Protein AF-A0ABD1D0L0-F1 (afdb_monomer_lite)

Foldseek 3Di:
DDDDDPPPPPPPPPPPPPPPPDPVVVVVVCVLPDQFKWKAQVPPRDIDHSVCPPPDDDPVSVPDPIDIGGPPDDPVDWDKDWDWDCQPDPDGRDIHTDDIDTRDD

Organism: Culex pipiens pipiens (NCBI:txid38569)

Radius of gyration: 23.63 Å; chains: 1; bounding box: 36×85×36 Å

Secondary structure (DSSP, 8-state):
-----------------------HHHHTT-TT---SEEEE-TTT--EE-TTTTTS---GGGGSSPPEEEETT--TT--EEEEEEESS-SSSTTS-EEEEEEEEE-

Sequence (105 aa):
MANLNPLLLVTFLAVTATACTKSISSDLLDPCEFSALTVSVAPSSWVLSRQNCGQPIAVEMFESPPVVYFDYGSPEKLYTVVFVDLDGGPTEDKVFLHWIVANVA

Structure (mmCIF, N/CA/C/O backbone):
data_AF-A0ABD1D0L0-F1
#
_entry.id   AF-A0ABD1D0L0-F1
#
loop_
_atom_site.group_PDB
_atom_site.id
_atom_site.type_symbol
_atom_site.label_atom_id
_atom_site.label_alt_id
_atom_site.label_comp_id
_atom_site.label_asym_id
_atom_site.label_entity_id
_atom_site.label_seq_id
_atom_site.pdbx_PDB_ins_code
_atom_site.Cartn_x
_atom_site.Cartn_y
_atom_site.Cartn_z
_atom_site.occupancy
_atom_site.B_iso_or_equiv
_atom_site.auth_seq_id
_atom_site.auth_comp_id
_atom_site.auth_asym_id
_atom_site.auth_atom_id
_atom_site.pdbx_PDB_model_num
ATOM 1 N N . MET A 1 1 ? -21.149 -71.185 21.176 1.00 45.00 1 MET A N 1
ATOM 2 C CA . MET A 1 1 ? -20.782 -70.030 22.020 1.00 45.00 1 MET A CA 1
ATOM 3 C C . MET A 1 1 ? -19.531 -69.412 21.426 1.00 45.00 1 MET A C 1
ATOM 5 O O . MET A 1 1 ? -18.454 -69.955 21.612 1.00 45.00 1 MET A O 1
ATOM 9 N N . ALA A 1 2 ? -19.690 -68.363 20.622 1.00 39.31 2 ALA A N 1
ATOM 10 C CA . ALA A 1 2 ? -18.584 -67.609 20.047 1.00 39.31 2 ALA A CA 1
ATOM 11 C C . ALA A 1 2 ? -18.946 -66.124 20.139 1.00 39.31 2 ALA A C 1
ATOM 13 O O . ALA A 1 2 ? -20.008 -65.708 19.679 1.00 39.31 2 ALA A O 1
ATOM 14 N N . ASN A 1 3 ? -18.083 -65.390 20.835 1.00 44.75 3 ASN A N 1
ATOM 15 C CA . ASN A 1 3 ? -18.181 -63.972 21.148 1.00 44.75 3 ASN A CA 1
ATOM 16 C C . ASN A 1 3 ? -18.150 -63.120 19.873 1.00 44.75 3 ASN A C 1
ATOM 18 O O . ASN A 1 3 ? -17.188 -63.213 19.111 1.00 44.75 3 ASN A O 1
ATOM 22 N N . LEU A 1 4 ? -19.134 -62.234 19.689 1.00 42.97 4 LEU A N 1
ATOM 23 C CA . LEU A 1 4 ? -18.962 -61.056 18.839 1.00 42.97 4 LEU A CA 1
ATOM 24 C C . LEU A 1 4 ? -18.586 -59.858 19.715 1.00 42.97 4 LEU A C 1
ATOM 26 O O . LEU A 1 4 ? -19.375 -59.359 20.512 1.00 42.97 4 LEU A O 1
ATOM 30 N N . ASN A 1 5 ? -17.334 -59.451 19.548 1.00 49.38 5 ASN A N 1
ATOM 31 C CA . ASN A 1 5 ? -16.713 -58.241 20.063 1.00 49.38 5 ASN A CA 1
ATOM 32 C C . ASN A 1 5 ? -17.363 -57.010 19.389 1.00 49.38 5 ASN A C 1
ATOM 34 O O . ASN A 1 5 ? -17.465 -57.012 18.157 1.00 49.38 5 ASN A O 1
ATOM 38 N N . PRO A 1 6 ? -17.814 -55.972 20.119 1.00 46.69 6 PRO A N 1
ATOM 39 C CA . PRO A 1 6 ? -18.376 -54.786 19.491 1.00 46.69 6 PRO A CA 1
ATOM 40 C C . PRO A 1 6 ? -17.226 -53.984 18.883 1.00 46.69 6 PRO A C 1
ATOM 42 O O . PRO A 1 6 ? -16.392 -53.414 19.585 1.00 46.69 6 PRO A O 1
ATOM 45 N N . LEU A 1 7 ? -17.160 -53.979 17.554 1.00 43.97 7 LEU A N 1
ATOM 46 C CA . LEU A 1 7 ? -16.239 -53.141 16.804 1.00 43.97 7 LEU A CA 1
ATOM 47 C C . LEU A 1 7 ? -16.608 -51.676 17.088 1.00 43.97 7 LEU A C 1
ATOM 49 O O . LEU A 1 7 ? -17.608 -51.159 16.591 1.00 43.97 7 LEU A O 1
ATOM 53 N N . LEU A 1 8 ? -15.821 -51.044 17.955 1.00 48.41 8 LEU A N 1
ATOM 54 C CA . LEU A 1 8 ? -15.898 -49.635 18.307 1.00 48.41 8 LEU A CA 1
ATOM 55 C C . LEU A 1 8 ? -15.596 -48.814 17.045 1.00 48.41 8 LEU A C 1
ATOM 57 O O . LEU A 1 8 ? -14.439 -48.618 16.674 1.00 48.41 8 LEU A O 1
ATOM 61 N N . LEU A 1 9 ? -16.643 -48.385 16.343 1.00 45.56 9 LEU A N 1
ATOM 62 C CA . LEU A 1 9 ? -16.525 -47.524 15.175 1.00 45.56 9 LEU A CA 1
ATOM 63 C C . LEU A 1 9 ? -16.193 -46.106 15.660 1.00 45.56 9 LEU A C 1
ATOM 65 O O . LEU A 1 9 ? -17.078 -45.301 15.936 1.00 45.56 9 LEU A O 1
ATOM 69 N N . VAL A 1 10 ? -14.902 -45.814 15.816 1.00 51.12 10 VAL A N 1
ATOM 70 C CA . VAL A 1 10 ? -14.417 -44.454 16.068 1.00 51.12 10 VAL A CA 1
ATOM 71 C C . VAL A 1 10 ? -14.554 -43.676 14.763 1.00 51.12 10 VAL A C 1
ATOM 73 O O . VAL A 1 10 ? -13.678 -43.703 13.900 1.00 51.12 10 VAL A O 1
ATOM 76 N N . THR A 1 11 ? -15.690 -43.008 14.586 1.00 51.62 11 THR A N 1
ATOM 77 C CA . THR A 1 11 ? -15.863 -42.007 13.536 1.00 51.62 11 THR A CA 1
ATOM 78 C C . THR A 1 11 ? -14.967 -40.819 13.862 1.00 51.62 11 THR A C 1
ATOM 80 O O . THR A 1 11 ? -15.316 -39.976 14.688 1.00 51.62 11 THR A O 1
ATOM 83 N N . PHE A 1 12 ? -13.802 -40.747 13.221 1.00 47.09 12 PHE A N 1
ATOM 84 C CA . PHE A 1 12 ? -13.054 -39.501 13.119 1.00 47.09 12 PHE A CA 1
ATOM 85 C C . PHE A 1 12 ? -13.918 -38.515 12.325 1.00 47.09 12 PHE A C 1
ATOM 87 O O . PHE A 1 12 ? -13.982 -38.586 11.099 1.00 47.09 12 PHE A O 1
ATOM 94 N N . LEU A 1 13 ? -14.611 -37.605 13.020 1.00 45.91 13 LEU A N 1
ATOM 95 C CA . LEU A 1 13 ? -15.083 -36.377 12.391 1.00 45.91 13 LEU A CA 1
ATOM 96 C C . LEU A 1 13 ? -13.830 -35.628 11.933 1.00 45.91 13 LEU A C 1
ATOM 98 O O . LEU A 1 13 ? -13.135 -35.005 12.735 1.00 45.91 13 LEU A O 1
ATOM 102 N N . ALA A 1 14 ? -13.521 -35.722 10.642 1.00 49.97 14 ALA A N 1
ATOM 103 C CA . ALA A 1 14 ? -12.599 -34.805 10.005 1.00 49.97 14 ALA A CA 1
ATOM 104 C C . ALA A 1 14 ? -13.245 -33.419 10.081 1.00 49.97 14 ALA A C 1
ATOM 106 O O . ALA A 1 14 ? -14.125 -33.084 9.290 1.00 49.97 14 ALA A O 1
ATOM 107 N N . VAL A 1 15 ? -12.851 -32.634 11.083 1.00 51.72 15 VAL A N 1
ATOM 108 C CA . VAL A 1 15 ? -13.094 -31.195 11.101 1.00 51.72 15 VAL A CA 1
ATOM 109 C C . VAL A 1 15 ? -12.334 -30.658 9.898 1.00 51.72 15 VAL A C 1
ATOM 111 O O . VAL A 1 15 ? -11.124 -30.445 9.955 1.00 51.72 15 VAL A O 1
ATOM 114 N N . THR A 1 16 ? -13.023 -30.514 8.769 1.00 55.62 16 THR A N 1
ATOM 115 C CA . THR A 1 16 ? -12.510 -29.755 7.638 1.00 55.62 16 THR A CA 1
ATOM 116 C C . THR A 1 16 ? -12.437 -28.320 8.124 1.00 55.62 16 THR A C 1
ATOM 118 O O . THR A 1 16 ? -13.428 -27.592 8.076 1.00 55.62 16 THR A O 1
ATOM 121 N N . ALA A 1 17 ? -11.289 -27.940 8.685 1.00 53.88 17 ALA A N 1
ATOM 122 C CA . ALA A 1 17 ? -10.952 -26.550 8.898 1.00 53.88 17 ALA A CA 1
ATOM 123 C C . ALA A 1 17 ? -11.120 -25.883 7.536 1.00 53.88 17 ALA A C 1
ATOM 125 O O . ALA A 1 17 ? -10.343 -26.125 6.612 1.00 53.88 17 ALA A O 1
ATOM 126 N N . THR A 1 18 ? -12.206 -25.133 7.376 1.00 56.12 18 THR A N 1
ATOM 127 C CA . THR A 1 18 ? -12.420 -24.279 6.222 1.00 56.12 18 THR A CA 1
ATOM 128 C C . THR A 1 18 ? -11.309 -23.246 6.275 1.00 56.12 18 THR A C 1
ATOM 130 O O . THR A 1 18 ? -11.407 -22.247 6.984 1.00 56.12 18 THR A O 1
ATOM 133 N N . ALA A 1 19 ? -10.196 -23.538 5.608 1.00 57.97 19 ALA A N 1
ATOM 134 C CA . ALA A 1 19 ? -9.154 -22.566 5.378 1.00 57.97 19 ALA A CA 1
ATOM 135 C C . ALA A 1 19 ? -9.785 -21.480 4.506 1.00 57.97 19 ALA A C 1
ATOM 137 O O . ALA A 1 19 ? -10.014 -21.677 3.314 1.00 57.97 19 ALA A O 1
ATOM 138 N N . CYS A 1 20 ? -10.127 -20.344 5.111 1.00 56.50 20 CYS A N 1
ATOM 139 C CA . CYS A 1 20 ? -10.516 -19.145 4.384 1.00 56.50 20 CYS A CA 1
ATOM 140 C C . CYS A 1 20 ? -9.264 -18.545 3.733 1.00 56.50 20 CYS A C 1
ATOM 142 O O . CYS A 1 20 ? -8.802 -17.475 4.113 1.00 56.50 20 CYS A O 1
ATOM 144 N N . THR A 1 21 ? -8.667 -19.249 2.775 1.00 52.97 21 THR A N 1
ATOM 145 C CA . THR A 1 21 ? -7.632 -18.683 1.914 1.00 52.97 21 THR A CA 1
ATOM 146 C C . THR A 1 21 ? -8.335 -17.918 0.810 1.00 52.97 21 THR A C 1
ATOM 148 O O . THR A 1 21 ? -8.680 -18.482 -0.228 1.00 52.97 21 THR A O 1
ATOM 151 N N . LYS A 1 22 ? -8.591 -16.627 1.041 1.00 55.81 22 LYS A N 1
ATOM 152 C CA . LYS A 1 22 ? -8.879 -15.719 -0.068 1.00 55.81 22 LYS A CA 1
ATOM 153 C C . LYS A 1 22 ? -7.619 -15.663 -0.933 1.00 55.81 22 LYS A C 1
ATOM 155 O O . LYS A 1 22 ? -6.534 -15.391 -0.423 1.00 55.81 22 LYS A O 1
ATOM 160 N N . SER A 1 23 ? -7.747 -15.994 -2.215 1.00 56.78 23 SER A N 1
ATOM 161 C CA . SER A 1 23 ? -6.621 -15.916 -3.139 1.00 56.78 23 SER A CA 1
ATOM 162 C C . SER A 1 23 ? -6.288 -14.449 -3.382 1.00 56.78 23 SER A C 1
ATOM 164 O O . SER A 1 23 ? -7.043 -13.738 -4.036 1.00 56.78 23 SER A O 1
ATOM 166 N N . ILE A 1 24 ? -5.143 -13.993 -2.877 1.00 56.97 24 ILE A N 1
ATOM 167 C CA . ILE A 1 24 ? -4.617 -12.653 -3.183 1.00 56.97 24 ILE A CA 1
ATOM 168 C C . ILE A 1 24 ? -4.426 -12.506 -4.703 1.00 56.97 24 ILE A C 1
ATOM 170 O O . ILE A 1 24 ? -4.649 -11.437 -5.255 1.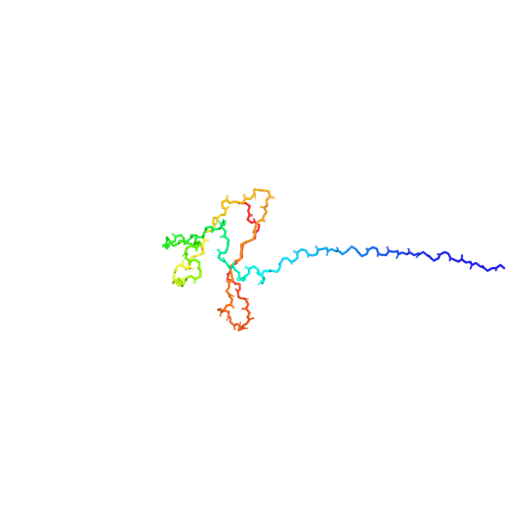00 56.97 24 ILE A O 1
ATOM 174 N N . SER A 1 25 ? -4.128 -13.607 -5.403 1.00 57.59 25 SER A N 1
ATOM 175 C CA . SER A 1 25 ? -3.949 -13.616 -6.856 1.00 57.59 25 SER A CA 1
ATOM 176 C C . SER A 1 25 ? -5.200 -13.214 -7.640 1.00 57.59 25 SER A C 1
ATOM 178 O O . SER A 1 25 ? -5.041 -12.696 -8.738 1.00 57.59 25 SER A O 1
ATOM 180 N N . SER A 1 26 ? -6.417 -13.445 -7.127 1.00 56.62 26 SER A N 1
ATOM 181 C CA . SER A 1 26 ? -7.640 -12.990 -7.808 1.00 56.62 26 SER A CA 1
ATOM 182 C C . SER A 1 26 ? -7.954 -11.520 -7.535 1.00 56.62 26 SER A C 1
ATOM 184 O O . SER A 1 26 ? -8.517 -10.861 -8.399 1.00 56.62 26 SER A O 1
ATOM 186 N N . ASP A 1 27 ? -7.577 -11.004 -6.361 1.00 55.75 27 ASP A N 1
ATOM 187 C CA . ASP A 1 27 ? -7.757 -9.588 -6.006 1.00 55.75 27 ASP A CA 1
ATOM 188 C C . ASP A 1 27 ? -6.742 -8.680 -6.731 1.00 55.75 27 ASP A C 1
ATOM 190 O O . ASP A 1 27 ? -7.012 -7.507 -6.961 1.00 55.75 27 ASP A O 1
ATOM 194 N N . LEU A 1 28 ? -5.594 -9.228 -7.148 1.00 61.34 28 LEU A N 1
ATOM 195 C CA . LEU A 1 28 ? -4.600 -8.530 -7.975 1.00 61.34 28 LEU A CA 1
ATOM 196 C C . LEU A 1 28 ? -5.058 -8.282 -9.426 1.00 61.34 28 LEU A C 1
ATOM 198 O O . LEU A 1 28 ? -4.370 -7.574 -10.155 1.00 61.34 28 LEU A O 1
ATOM 202 N N . LEU A 1 29 ? -6.190 -8.855 -9.860 1.00 58.38 29 LEU A N 1
ATOM 203 C CA . LEU A 1 29 ? -6.695 -8.715 -11.234 1.00 58.38 29 LEU A CA 1
ATOM 204 C C . LEU A 1 29 ? -7.434 -7.391 -11.482 1.00 58.38 29 LEU A C 1
ATOM 206 O O . LEU A 1 29 ? -7.558 -6.991 -12.637 1.00 58.38 29 LEU A O 1
ATOM 210 N N . ASP A 1 30 ? -7.883 -6.704 -10.427 1.00 68.75 30 ASP A N 1
ATOM 211 C CA . ASP A 1 30 ? -8.429 -5.344 -10.514 1.00 68.75 30 ASP A CA 1
ATOM 212 C C . ASP A 1 30 ? -7.953 -4.486 -9.323 1.00 68.75 30 ASP A C 1
ATOM 214 O O . ASP A 1 30 ? -8.690 -4.248 -8.359 1.00 68.75 30 ASP A O 1
ATOM 218 N N . PRO A 1 31 ? -6.688 -4.026 -9.350 1.00 66.00 31 PRO A N 1
ATOM 219 C CA . PRO A 1 31 ? -6.085 -3.295 -8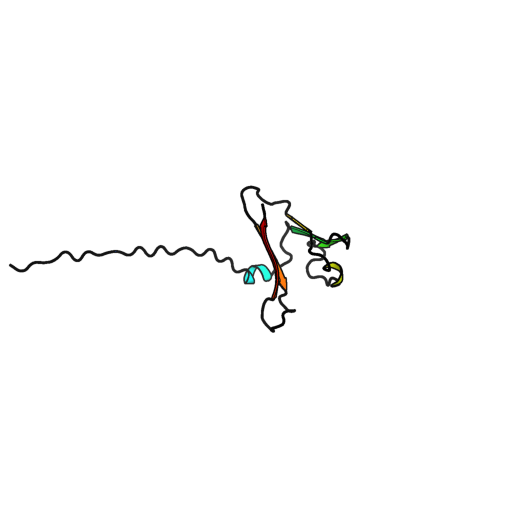.237 1.00 66.00 31 PRO A CA 1
ATOM 220 C C . PRO A 1 31 ? -6.730 -1.920 -7.991 1.00 66.00 31 PRO A C 1
ATOM 222 O O . PRO A 1 31 ? -6.485 -1.306 -6.951 1.00 66.00 31 PRO A O 1
ATOM 225 N N . CYS A 1 32 ? -7.551 -1.424 -8.924 1.00 72.75 32 CYS A N 1
ATOM 226 C CA . CYS A 1 32 ? -8.095 -0.069 -8.902 1.00 72.75 32 CYS A CA 1
ATOM 227 C C . CYS A 1 32 ? -9.567 0.004 -8.471 1.00 72.75 32 CYS A C 1
ATOM 229 O O . CYS A 1 32 ? -10.071 1.102 -8.212 1.00 72.75 32 CYS A O 1
ATOM 231 N N . GLU A 1 33 ? -10.260 -1.128 -8.318 1.00 69.19 33 GLU A N 1
ATOM 232 C CA . GLU A 1 33 ? -11.638 -1.141 -7.813 1.00 69.19 33 GLU A CA 1
ATOM 233 C C . GLU A 1 33 ? -11.760 -0.799 -6.314 1.00 69.19 33 GLU A C 1
ATOM 235 O O . GLU A 1 33 ? -12.855 -0.505 -5.820 1.00 69.19 33 GLU A O 1
ATOM 240 N N . PHE A 1 34 ? -10.655 -0.717 -5.570 1.00 62.34 34 PHE A N 1
ATOM 241 C CA . PHE A 1 34 ? -10.689 -0.452 -4.132 1.00 62.34 34 PHE A CA 1
ATOM 242 C C . PHE A 1 34 ? -11.017 1.025 -3.807 1.00 62.34 34 PHE A C 1
ATOM 244 O O . PHE A 1 34 ? -10.285 1.941 -4.170 1.00 62.34 34 PHE A O 1
ATOM 251 N N . SER A 1 35 ? -12.144 1.291 -3.130 1.00 57.47 35 SER A N 1
ATOM 252 C CA . SER A 1 35 ? -12.613 2.653 -2.776 1.00 57.47 35 SER A CA 1
ATOM 253 C C . SER A 1 35 ? -12.078 3.211 -1.456 1.00 57.47 35 SER A C 1
ATOM 255 O O . SER A 1 35 ? -12.351 4.368 -1.156 1.00 57.47 35 SER A O 1
ATOM 257 N N . ALA A 1 36 ? -11.412 2.405 -0.627 1.00 56.12 36 ALA A N 1
ATOM 258 C CA . ALA A 1 36 ? -11.297 2.710 0.804 1.00 56.12 36 ALA A CA 1
ATOM 259 C C . ALA A 1 36 ? -9.878 3.018 1.311 1.00 56.12 36 ALA A C 1
ATOM 261 O O . ALA A 1 36 ? -9.741 3.355 2.483 1.00 56.12 36 ALA A O 1
ATOM 262 N N . LEU A 1 37 ? -8.842 2.920 0.471 1.00 65.25 37 LEU A N 1
ATOM 263 C CA . LEU A 1 37 ? -7.454 3.186 0.867 1.00 65.25 37 LEU A CA 1
ATOM 264 C C . LEU A 1 37 ? -6.947 4.461 0.198 1.00 65.25 37 LEU A C 1
ATOM 266 O O . LEU A 1 37 ? -6.875 4.531 -1.027 1.00 65.25 37 LEU A O 1
ATOM 270 N N . THR A 1 38 ? -6.556 5.438 1.010 1.00 71.06 38 THR A N 1
ATOM 271 C CA . THR A 1 38 ? -5.777 6.593 0.559 1.00 71.06 38 THR A CA 1
ATOM 272 C C . THR A 1 38 ? -4.334 6.361 0.978 1.00 71.06 38 THR A C 1
ATOM 274 O O . THR A 1 38 ? -4.053 6.173 2.158 1.00 71.06 38 THR A O 1
ATOM 277 N N . VAL A 1 39 ? -3.401 6.372 0.031 1.00 72.62 39 VAL A N 1
ATOM 278 C CA . VAL A 1 39 ? -1.967 6.221 0.318 1.00 72.62 39 VAL A CA 1
ATOM 279 C C . VAL A 1 39 ? -1.297 7.559 0.053 1.00 72.62 39 VAL A C 1
ATOM 281 O O . VAL A 1 39 ? -1.411 8.079 -1.049 1.00 72.62 39 VAL A O 1
ATOM 284 N N . SER A 1 40 ? -0.619 8.123 1.047 1.00 73.75 40 SER A N 1
ATOM 285 C CA . SER A 1 40 ? 0.082 9.405 0.964 1.00 73.75 40 SER A CA 1
ATOM 286 C C . SER A 1 40 ? 1.544 9.210 1.318 1.00 73.75 40 SER A C 1
ATOM 288 O O . SER A 1 40 ? 1.847 8.678 2.381 1.00 73.75 40 SER A O 1
ATOM 290 N N . VAL A 1 41 ? 2.469 9.696 0.497 1.00 66.62 41 VAL A N 1
ATOM 291 C CA . VAL A 1 41 ? 3.896 9.648 0.840 1.00 66.62 41 VAL A CA 1
ATOM 292 C C . VAL A 1 41 ? 4.327 11.014 1.377 1.00 66.62 41 VAL A C 1
ATOM 294 O O . VAL A 1 41 ? 4.269 12.026 0.681 1.00 66.62 41 VAL A O 1
ATOM 297 N N . ALA A 1 42 ? 4.704 11.053 2.659 1.00 56.81 42 ALA A N 1
ATOM 298 C CA . ALA A 1 42 ? 4.876 12.288 3.430 1.00 56.81 42 ALA A CA 1
ATOM 299 C C . ALA A 1 42 ? 5.854 13.335 2.838 1.00 56.81 42 ALA A C 1
ATOM 301 O O . ALA A 1 42 ? 5.570 14.521 2.998 1.00 56.81 42 ALA A O 1
ATOM 302 N N . PRO A 1 43 ? 6.957 12.986 2.142 1.00 60.62 43 PRO A N 1
ATOM 303 C CA . PRO A 1 43 ? 7.803 14.008 1.521 1.00 60.62 43 PRO A CA 1
ATOM 304 C C . PRO A 1 43 ? 7.325 14.492 0.140 1.00 60.62 43 PRO A C 1
ATOM 306 O O . PRO A 1 43 ? 7.684 15.598 -0.256 1.00 60.62 43 PRO A O 1
ATOM 309 N N . SER A 1 44 ? 6.524 13.720 -0.604 1.00 63.56 44 SER A N 1
ATOM 310 C CA . SER A 1 44 ? 6.247 14.010 -2.022 1.00 63.56 44 SER A CA 1
ATOM 311 C C . SER A 1 44 ? 4.907 14.691 -2.302 1.00 63.56 44 SER A C 1
ATOM 313 O O . SER A 1 44 ? 4.669 15.127 -3.427 1.00 63.56 44 SER A O 1
ATOM 315 N N . SER A 1 45 ? 4.017 14.790 -1.305 1.00 71.75 45 SER A N 1
ATOM 316 C CA . SER A 1 45 ? 2.618 15.233 -1.484 1.00 71.75 45 SER A CA 1
ATOM 317 C C . SER A 1 45 ? 1.831 14.419 -2.526 1.00 71.75 45 SER A C 1
ATOM 319 O O . SER A 1 45 ? 0.739 14.819 -2.933 1.00 71.75 45 SER A O 1
ATOM 321 N N . TRP A 1 46 ? 2.372 13.281 -2.970 1.00 81.06 46 TRP A N 1
ATOM 322 C CA . TRP A 1 46 ? 1.707 12.387 -3.901 1.00 81.06 46 TRP A CA 1
ATOM 323 C C . TRP A 1 46 ? 0.709 11.502 -3.152 1.00 81.06 46 TRP A C 1
ATOM 325 O O . TRP A 1 46 ? 0.999 10.995 -2.064 1.00 81.06 46 TRP A O 1
ATOM 335 N N . VAL A 1 47 ? -0.467 11.319 -3.756 1.00 80.75 47 VAL A N 1
ATOM 336 C CA . VAL A 1 47 ? -1.577 10.551 -3.188 1.00 80.75 47 VAL A CA 1
ATOM 337 C C . VAL A 1 47 ? -2.072 9.527 -4.205 1.00 80.75 47 VAL A C 1
ATOM 339 O O . VAL A 1 47 ? -2.441 9.902 -5.320 1.00 80.75 47 VAL A O 1
ATOM 342 N N . LEU A 1 48 ? -2.132 8.250 -3.819 1.00 80.31 48 LEU A N 1
ATOM 343 C CA . LEU A 1 48 ? -2.802 7.209 -4.601 1.00 80.31 48 LEU A CA 1
ATOM 344 C C . LEU A 1 48 ? -4.318 7.379 -4.493 1.00 80.31 48 LEU A C 1
ATOM 346 O O . LEU A 1 48 ? -4.869 7.472 -3.397 1.00 80.31 48 LEU A O 1
ATOM 350 N N . SER A 1 49 ? -4.996 7.366 -5.634 1.00 76.00 49 SER A N 1
ATOM 351 C CA . SER A 1 49 ? -6.449 7.426 -5.746 1.00 76.00 49 SER A CA 1
ATOM 352 C C . SER A 1 49 ? -6.924 6.575 -6.923 1.00 76.00 49 SER A C 1
ATOM 354 O O . SER A 1 49 ? -6.144 6.185 -7.791 1.00 76.00 49 SER A O 1
ATOM 356 N N . ARG A 1 50 ? -8.237 6.365 -7.038 1.00 75.69 50 ARG A N 1
ATOM 357 C CA . ARG A 1 50 ? -8.822 5.731 -8.233 1.00 75.69 50 ARG A CA 1
ATOM 358 C C . ARG A 1 50 ? -8.472 6.443 -9.544 1.00 75.69 50 ARG A C 1
ATOM 360 O O . ARG A 1 50 ? -8.456 5.807 -10.586 1.00 75.69 50 ARG A O 1
ATOM 367 N N . GLN A 1 51 ? -8.212 7.750 -9.505 1.00 78.62 51 GLN A N 1
ATOM 368 C CA . GLN A 1 51 ? -7.969 8.556 -10.706 1.00 78.62 51 GLN A CA 1
ATOM 369 C C . GLN A 1 51 ? -6.565 8.352 -11.289 1.00 78.62 51 GLN A C 1
ATOM 371 O O . GLN A 1 51 ? -6.370 8.582 -12.478 1.00 78.62 51 GLN A O 1
ATOM 376 N N . ASN A 1 52 ? -5.593 7.943 -10.468 1.00 81.56 52 ASN A N 1
ATOM 377 C CA . ASN A 1 52 ? -4.203 7.737 -10.885 1.00 81.56 52 ASN A CA 1
ATOM 378 C C . ASN A 1 52 ? -3.706 6.301 -10.662 1.00 81.56 52 ASN A C 1
ATOM 380 O O . ASN A 1 52 ? -2.536 6.013 -10.905 1.00 81.56 52 ASN A O 1
ATOM 384 N N . CYS A 1 53 ? -4.583 5.395 -10.232 1.00 82.62 53 CYS A N 1
ATOM 385 C CA . CYS A 1 53 ? -4.262 3.983 -10.119 1.00 82.62 53 CYS A CA 1
ATOM 386 C C . CYS A 1 53 ? -3.835 3.408 -11.482 1.00 82.62 53 CYS A C 1
ATOM 388 O O . CYS A 1 53 ? -4.433 3.709 -12.517 1.00 82.62 53 CYS A O 1
ATOM 390 N N . GLY A 1 54 ? -2.753 2.627 -11.482 1.00 81.25 54 GLY A N 1
ATOM 391 C CA . GLY A 1 54 ? -2.138 2.073 -12.692 1.00 81.25 54 GLY A CA 1
ATOM 392 C C . GLY A 1 54 ? -1.345 3.077 -13.538 1.00 81.25 54 GLY A C 1
ATOM 393 O O . GLY A 1 54 ? -0.779 2.686 -14.555 1.00 81.25 54 GLY A O 1
ATOM 394 N N . GLN A 1 55 ? -1.283 4.358 -13.153 1.00 85.50 55 GLN A N 1
ATOM 395 C CA . GLN A 1 55 ? -0.412 5.319 -13.828 1.00 85.50 55 GLN A CA 1
ATOM 396 C C . GLN A 1 55 ? 1.036 5.177 -13.340 1.00 85.50 55 GLN A C 1
ATOM 398 O O . GLN A 1 55 ? 1.254 4.937 -12.149 1.00 85.50 55 GLN A O 1
ATOM 403 N N . PRO A 1 56 ? 2.033 5.372 -14.223 1.00 86.25 56 PRO A N 1
ATOM 404 C CA . PRO A 1 56 ? 3.431 5.399 -13.820 1.00 86.25 56 PRO A CA 1
ATOM 405 C C . PRO A 1 56 ? 3.694 6.482 -12.770 1.00 86.25 56 PRO A C 1
ATOM 407 O O . PRO A 1 56 ? 3.241 7.621 -12.902 1.00 86.25 56 PRO A O 1
ATOM 410 N N . ILE A 1 57 ? 4.466 6.128 -11.746 1.00 85.25 57 ILE A N 1
ATOM 411 C CA . ILE A 1 57 ? 4.904 7.027 -10.678 1.00 85.25 57 ILE A CA 1
ATOM 412 C C . ILE A 1 57 ? 6.424 6.956 -10.601 1.00 85.25 57 ILE A C 1
ATOM 414 O O . ILE A 1 57 ? 7.016 5.892 -10.773 1.00 85.25 57 ILE A O 1
ATOM 418 N N . ALA A 1 58 ? 7.051 8.104 -10.366 1.00 85.50 58 ALA A N 1
ATOM 419 C CA . ALA A 1 58 ? 8.495 8.192 -10.226 1.00 85.50 58 ALA A CA 1
ATOM 420 C C . ALA A 1 58 ? 8.947 7.473 -8.939 1.00 85.50 58 ALA A C 1
ATOM 422 O O . ALA A 1 58 ? 8.306 7.610 -7.895 1.00 85.50 58 ALA A O 1
ATOM 423 N N . VAL A 1 59 ? 10.031 6.697 -9.009 1.00 84.12 59 VAL A N 1
ATOM 424 C CA . VAL A 1 59 ? 10.495 5.842 -7.898 1.00 84.12 59 VAL A CA 1
ATOM 425 C C . VAL A 1 59 ? 10.849 6.672 -6.662 1.00 84.12 59 VAL A C 1
ATOM 427 O O . VAL A 1 59 ? 10.629 6.237 -5.533 1.00 84.12 59 VAL A O 1
ATOM 430 N N . GLU A 1 60 ? 11.309 7.904 -6.871 1.00 85.62 60 GLU A N 1
ATOM 431 C CA . GLU A 1 60 ? 11.679 8.862 -5.828 1.00 85.62 60 GLU A CA 1
ATOM 432 C C . GLU A 1 60 ? 10.491 9.191 -4.906 1.00 85.62 60 GLU A C 1
ATOM 434 O O . GLU A 1 60 ? 10.662 9.531 -3.736 1.00 85.62 60 GLU A O 1
ATOM 439 N N . MET A 1 61 ? 9.258 9.023 -5.402 1.00 82.69 61 MET A N 1
ATOM 440 C CA . MET A 1 61 ? 8.043 9.221 -4.614 1.00 82.69 61 MET A CA 1
ATOM 441 C C . MET A 1 61 ? 7.906 8.215 -3.472 1.00 82.69 61 MET A C 1
ATOM 443 O O . MET A 1 61 ? 7.118 8.480 -2.573 1.00 82.69 61 MET A O 1
ATOM 447 N N . PHE A 1 62 ? 8.646 7.101 -3.494 1.00 82.38 62 PHE A N 1
ATOM 448 C CA . PHE A 1 62 ? 8.614 6.029 -2.494 1.00 82.38 62 PHE A CA 1
ATOM 449 C C . PHE A 1 62 ? 9.952 5.852 -1.752 1.00 82.38 62 PHE A C 1
ATOM 451 O O . PHE A 1 62 ? 10.175 4.816 -1.128 1.00 82.38 62 PHE A O 1
ATOM 458 N N . GLU A 1 63 ? 10.834 6.862 -1.750 1.00 83.69 63 GLU A N 1
ATOM 459 C CA . GLU A 1 63 ? 12.070 6.851 -0.936 1.00 83.69 63 GLU A CA 1
ATOM 460 C C . GLU A 1 63 ? 11.799 6.696 0.568 1.00 83.69 63 GLU A C 1
ATOM 462 O O . GLU A 1 63 ? 12.648 6.230 1.327 1.00 83.69 63 GLU A O 1
ATOM 467 N N . SER A 1 64 ? 10.607 7.092 1.010 1.00 81.88 64 SER A N 1
ATOM 468 C CA . SER A 1 64 ? 10.102 6.862 2.359 1.00 81.88 64 SER A CA 1
ATOM 469 C C . SER A 1 64 ? 8.849 5.989 2.305 1.00 81.88 64 SER A C 1
ATOM 471 O O . SER A 1 64 ? 8.051 6.142 1.375 1.00 81.88 64 SER A O 1
ATOM 473 N N . PRO A 1 65 ? 8.621 5.122 3.311 1.00 81.00 65 PRO A N 1
ATOM 474 C CA . PRO A 1 65 ? 7.385 4.360 3.398 1.00 81.00 65 PRO A CA 1
ATOM 475 C C . PRO A 1 65 ? 6.156 5.282 3.348 1.00 81.00 65 PRO A C 1
ATOM 477 O O . PRO A 1 65 ? 6.148 6.326 4.014 1.00 81.00 65 PRO A O 1
ATOM 480 N N . PRO A 1 66 ? 5.113 4.922 2.584 1.00 85.44 66 PRO A N 1
ATOM 481 C CA . PRO A 1 66 ? 3.881 5.688 2.563 1.00 85.44 66 PRO A CA 1
ATOM 482 C C . PRO A 1 66 ? 3.152 5.633 3.910 1.00 85.44 66 PRO A C 1
ATOM 484 O O . PRO A 1 66 ? 3.216 4.653 4.652 1.00 85.44 66 PRO A O 1
ATOM 487 N N . VAL A 1 67 ? 2.354 6.663 4.169 1.00 85.50 67 VAL A N 1
ATOM 488 C CA . VAL A 1 67 ? 1.271 6.648 5.149 1.00 85.50 67 VAL A CA 1
ATOM 489 C C . VAL A 1 67 ? 0.014 6.130 4.459 1.00 85.50 67 VAL A C 1
ATOM 491 O O . VAL A 1 67 ? -0.378 6.628 3.405 1.00 85.50 67 VAL A O 1
ATOM 494 N N . VAL A 1 68 ? -0.629 5.130 5.053 1.00 83.56 68 VAL A N 1
ATOM 495 C CA . VAL A 1 68 ? -1.867 4.541 4.535 1.00 83.56 68 VAL A CA 1
ATOM 496 C C . VAL A 1 68 ? -3.022 4.948 5.443 1.00 83.56 68 VAL A C 1
ATOM 498 O O . VAL A 1 68 ? -3.001 4.668 6.639 1.00 83.56 68 VAL A O 1
ATOM 501 N N . TYR A 1 69 ? -4.028 5.594 4.866 1.00 80.38 69 TYR A N 1
ATOM 502 C CA . TYR A 1 69 ? -5.290 5.935 5.509 1.00 80.38 69 TYR A CA 1
ATOM 503 C C . TYR A 1 69 ? -6.375 4.971 5.040 1.00 80.38 69 TYR A C 1
ATOM 505 O O . TYR A 1 69 ? -6.510 4.695 3.844 1.00 80.38 69 TYR A O 1
ATOM 513 N N . PHE A 1 70 ? -7.152 4.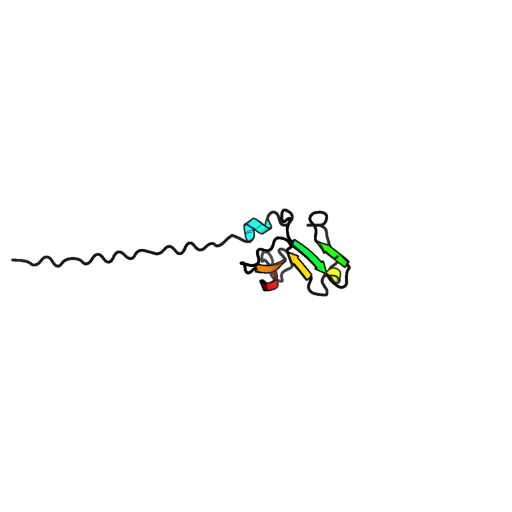467 5.992 1.00 78.19 70 PHE A N 1
ATOM 514 C CA . PHE A 1 70 ? -8.231 3.521 5.744 1.00 78.19 70 PHE A CA 1
ATOM 515 C C . PHE A 1 70 ? -9.501 3.977 6.467 1.00 78.19 70 PHE A C 1
ATOM 517 O O . PHE A 1 70 ? -9.815 3.518 7.563 1.00 78.19 70 PHE A O 1
ATOM 524 N N . ASP A 1 71 ? -10.224 4.911 5.848 1.00 75.38 71 ASP A N 1
ATOM 525 C CA . ASP A 1 71 ? -11.312 5.663 6.499 1.00 75.38 71 ASP A CA 1
ATOM 526 C C . ASP A 1 71 ? -12.517 4.795 6.892 1.00 75.38 71 ASP A C 1
ATOM 528 O O . ASP A 1 71 ? -13.265 5.129 7.808 1.00 75.38 71 ASP A O 1
ATOM 532 N N . TYR A 1 72 ? -12.703 3.660 6.213 1.00 77.06 72 TYR A N 1
ATOM 533 C CA . TYR A 1 72 ? -13.805 2.725 6.465 1.00 77.06 72 TYR A CA 1
ATOM 534 C C . TYR A 1 72 ? -13.379 1.510 7.303 1.00 77.06 72 TYR A C 1
ATOM 536 O O . TYR A 1 72 ? -14.063 0.482 7.311 1.00 77.06 72 TYR A O 1
ATOM 544 N N . GLY A 1 73 ? -12.249 1.616 8.008 1.00 79.38 73 GLY A N 1
ATOM 545 C CA . GLY A 1 73 ? -11.812 0.620 8.976 1.00 79.38 73 GLY A CA 1
ATOM 546 C C . GLY A 1 73 ? -12.815 0.452 10.113 1.00 79.38 73 GLY A C 1
ATOM 547 O O . GLY A 1 73 ? -13.160 1.393 10.820 1.00 79.38 73 GLY A O 1
ATOM 548 N N . SER A 1 74 ? -13.292 -0.775 10.308 1.00 85.88 74 SER A N 1
ATOM 549 C CA . SER A 1 74 ? -13.991 -1.163 11.533 1.00 85.88 74 SER A CA 1
ATOM 550 C C . SER A 1 74 ? -12.990 -1.277 12.692 1.00 85.88 74 SER A C 1
ATOM 552 O O . SER A 1 74 ? -12.011 -2.007 12.521 1.00 85.88 74 SER A O 1
ATOM 554 N N . PRO A 1 75 ? -13.258 -0.651 13.858 1.00 86.00 75 PRO A N 1
ATOM 555 C CA . PRO A 1 75 ? -12.360 -0.664 15.023 1.00 86.00 75 PRO A CA 1
ATOM 556 C C . PRO 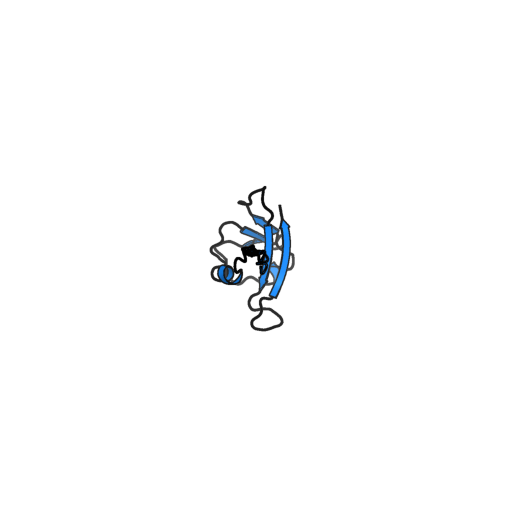A 1 75 ? -12.282 -2.026 15.735 1.00 86.00 75 PRO A C 1
ATOM 558 O O . PRO A 1 75 ? -11.436 -2.240 16.593 1.00 86.00 75 PRO A O 1
ATOM 561 N N . GLU A 1 76 ? -13.172 -2.958 15.394 1.00 91.44 76 GLU A N 1
ATOM 562 C CA . GLU A 1 76 ? -13.235 -4.318 15.957 1.00 91.44 76 GLU A CA 1
ATOM 563 C C . GLU A 1 76 ? -12.366 -5.312 15.163 1.00 91.44 76 GLU A C 1
ATOM 565 O O . GLU A 1 76 ? -12.423 -6.524 15.381 1.00 91.44 76 GLU A O 1
ATOM 570 N N . LYS A 1 77 ? -11.610 -4.833 14.169 1.00 88.38 77 LYS A N 1
ATOM 571 C CA . LYS A 1 77 ? -10.858 -5.678 13.241 1.00 88.38 77 LYS A CA 1
ATOM 572 C C . LYS A 1 77 ? -9.392 -5.291 13.211 1.00 88.38 77 LYS A C 1
ATOM 574 O O . LYS A 1 77 ? -9.042 -4.126 13.324 1.00 88.38 77 LYS A O 1
ATOM 579 N N . LEU A 1 78 ? -8.564 -6.302 12.975 1.00 89.44 78 LEU A N 1
ATOM 580 C CA . LEU A 1 78 ? -7.157 -6.129 12.655 1.00 89.44 78 LEU A CA 1
ATOM 581 C C . LEU A 1 78 ? -6.959 -6.220 11.146 1.00 89.44 78 LEU A C 1
ATOM 583 O O . LEU A 1 78 ? -7.559 -7.070 10.480 1.00 89.44 78 LEU A O 1
ATOM 587 N N . TYR A 1 79 ? -6.081 -5.371 10.632 1.00 86.25 79 TYR A N 1
ATOM 588 C CA . TYR A 1 79 ? -5.746 -5.294 9.218 1.00 86.25 79 TYR A CA 1
ATOM 589 C C . TYR A 1 79 ? -4.272 -5.608 8.987 1.00 86.25 79 TYR A C 1
ATOM 591 O O . TYR A 1 79 ? -3.413 -5.399 9.849 1.00 86.25 79 TYR A O 1
ATOM 599 N N . THR A 1 80 ? -3.992 -6.093 7.781 1.00 88.62 80 THR A N 1
ATOM 600 C CA . THR A 1 80 ? -2.637 -6.287 7.272 1.00 88.62 80 THR A CA 1
ATOM 601 C C . THR A 1 80 ? -2.499 -5.493 5.983 1.00 88.62 80 THR A C 1
ATOM 603 O O . THR A 1 80 ? -3.302 -5.659 5.066 1.00 88.62 80 THR A O 1
ATOM 606 N N . VAL A 1 81 ? -1.480 -4.644 5.916 1.00 86.12 81 VAL A N 1
ATOM 607 C CA . VAL A 1 81 ? -1.083 -3.911 4.714 1.00 86.12 81 VAL A CA 1
ATOM 608 C C . VAL A 1 81 ? 0.074 -4.662 4.074 1.00 86.12 81 VAL A C 1
ATOM 610 O O . VAL A 1 81 ? 1.038 -5.011 4.756 1.00 86.12 81 VAL A O 1
ATOM 613 N N . VAL A 1 82 ? -0.023 -4.916 2.771 1.00 87.00 82 VAL A N 1
ATOM 614 C CA . VAL A 1 82 ? 1.022 -5.580 1.988 1.00 87.00 82 VAL A CA 1
ATOM 615 C C . VAL A 1 82 ? 1.286 -4.746 0.741 1.00 87.00 82 VAL A C 1
ATOM 617 O O . VAL A 1 82 ? 0.349 -4.394 0.029 1.00 87.00 82 VAL A O 1
ATOM 620 N N . PHE A 1 83 ? 2.553 -4.438 0.483 1.00 86.88 83 PHE A N 1
ATOM 621 C CA . PHE A 1 83 ? 3.006 -3.792 -0.740 1.00 86.88 83 PHE A CA 1
ATOM 622 C C . PHE A 1 83 ? 3.867 -4.781 -1.515 1.00 86.88 83 PHE A C 1
ATOM 624 O O . PHE A 1 83 ? 4.892 -5.254 -1.012 1.00 86.88 83 PHE A O 1
ATOM 631 N N . VAL A 1 84 ? 3.402 -5.135 -2.707 1.00 86.38 84 VAL A N 1
ATOM 632 C CA . VAL A 1 84 ? 4.025 -6.136 -3.566 1.00 86.38 84 VAL A CA 1
ATOM 633 C C . VAL A 1 84 ? 4.274 -5.563 -4.944 1.00 86.38 84 VAL A C 1
ATOM 635 O O . VAL A 1 84 ? 3.554 -4.678 -5.397 1.00 86.38 84 VAL A O 1
ATOM 638 N N . ASP A 1 85 ? 5.272 -6.123 -5.597 1.00 85.88 85 ASP A N 1
ATOM 639 C CA . ASP A 1 85 ? 5.595 -5.887 -6.986 1.00 85.88 85 ASP A CA 1
ATOM 640 C C . ASP A 1 85 ? 5.374 -7.198 -7.750 1.00 85.88 85 ASP A C 1
ATOM 642 O O . ASP A 1 85 ? 5.763 -8.278 -7.292 1.00 85.88 85 ASP A O 1
ATOM 646 N N . LEU A 1 86 ? 4.645 -7.115 -8.858 1.00 83.94 86 LEU A N 1
ATOM 647 C CA . LEU A 1 86 ? 4.261 -8.274 -9.658 1.00 83.94 86 LEU A CA 1
ATOM 648 C C . LEU A 1 86 ? 5.268 -8.555 -10.781 1.00 83.94 86 LEU A C 1
ATOM 650 O O . LEU A 1 86 ? 5.226 -9.646 -11.348 1.00 83.94 86 LEU A O 1
ATOM 654 N N . ASP A 1 87 ? 6.150 -7.602 -11.090 1.00 80.56 87 ASP A N 1
ATOM 655 C CA . ASP A 1 87 ? 7.021 -7.600 -12.265 1.00 80.56 87 ASP A CA 1
ATOM 656 C C . ASP A 1 87 ? 8.478 -7.151 -12.006 1.00 80.56 87 ASP A C 1
ATOM 658 O O . ASP A 1 87 ? 9.329 -7.350 -12.870 1.00 80.56 87 ASP A O 1
ATOM 662 N N . GLY A 1 88 ? 8.815 -6.626 -10.824 1.00 73.25 88 GLY A N 1
ATOM 663 C CA . GLY A 1 88 ? 10.140 -6.076 -10.485 1.00 73.25 88 GLY A CA 1
ATOM 664 C C . GLY A 1 88 ? 10.958 -6.851 -9.440 1.00 73.25 88 GLY A C 1
ATOM 665 O O . GLY A 1 88 ? 11.879 -6.306 -8.826 1.00 73.25 88 GLY A O 1
ATOM 666 N N . GLY A 1 89 ? 10.678 -8.142 -9.239 1.00 77.06 89 GLY A N 1
ATOM 667 C CA . GLY A 1 89 ? 11.466 -9.018 -8.362 1.00 77.06 89 GLY A CA 1
ATOM 668 C C . GLY A 1 89 ? 12.794 -9.527 -8.961 1.00 77.06 89 GLY A C 1
ATOM 669 O O . GLY A 1 89 ? 12.975 -9.541 -10.175 1.00 77.06 89 GLY A O 1
ATOM 670 N N . PRO A 1 90 ? 13.723 -10.064 -8.136 1.00 77.25 90 PRO A N 1
ATOM 671 C CA . PRO A 1 90 ? 14.964 -10.694 -8.615 1.00 77.25 90 PRO A CA 1
ATOM 672 C C . PRO A 1 90 ? 14.728 -12.029 -9.337 1.00 77.25 90 PRO A C 1
ATOM 674 O O . PRO A 1 90 ? 15.665 -12.647 -9.838 1.00 77.25 90 PRO A O 1
ATOM 677 N N . THR A 1 91 ? 13.500 -12.543 -9.308 1.00 80.06 91 THR A N 1
ATOM 678 C CA . THR A 1 91 ? 13.099 -13.770 -9.988 1.00 80.06 91 THR A CA 1
ATOM 679 C C . THR A 1 91 ? 11.893 -13.450 -10.848 1.00 80.06 91 THR A C 1
ATOM 681 O O . THR A 1 91 ? 10.873 -13.020 -10.314 1.00 80.06 91 THR A O 1
ATOM 684 N N . GLU A 1 92 ? 12.023 -13.688 -12.150 1.00 75.75 92 GLU A N 1
ATOM 685 C CA . GLU A 1 92 ? 10.917 -13.583 -13.102 1.00 75.75 92 GLU A CA 1
ATOM 686 C C . GLU A 1 92 ? 9.741 -14.471 -12.658 1.00 75.75 92 GLU A C 1
ATOM 688 O O . GLU A 1 92 ? 9.928 -15.505 -12.006 1.00 75.75 92 GLU A O 1
ATOM 693 N N . ASP A 1 93 ? 8.521 -14.034 -12.972 1.00 73.38 93 ASP A N 1
ATOM 694 C CA . ASP A 1 93 ? 7.263 -14.726 -12.660 1.00 73.38 93 ASP A CA 1
ATOM 695 C C . ASP A 1 93 ? 6.968 -14.937 -11.161 1.00 73.38 93 ASP A C 1
ATOM 697 O O . ASP A 1 93 ? 6.130 -15.766 -10.788 1.00 73.38 93 ASP A O 1
ATOM 701 N N . LYS A 1 94 ? 7.634 -14.192 -10.267 1.00 79.31 94 LYS A N 1
ATOM 702 C CA . LYS A 1 94 ? 7.342 -14.202 -8.827 1.00 79.31 94 LYS A CA 1
ATOM 703 C C . LYS A 1 94 ? 6.953 -12.825 -8.317 1.00 79.31 94 LYS A C 1
ATOM 705 O O . LYS A 1 94 ? 7.626 -11.837 -8.576 1.00 79.31 94 LYS A O 1
ATOM 710 N N . VAL A 1 95 ? 5.928 -12.817 -7.468 1.00 84.00 95 VAL A N 1
ATOM 711 C CA . VAL A 1 95 ? 5.552 -11.647 -6.673 1.00 84.00 95 VAL A CA 1
ATOM 712 C C . VAL A 1 95 ? 6.666 -11.331 -5.677 1.00 84.00 95 VAL A C 1
ATOM 714 O O . VAL A 1 95 ? 7.056 -12.184 -4.874 1.00 84.00 95 VAL A O 1
ATOM 717 N N . PHE A 1 96 ? 7.158 -10.099 -5.710 1.00 88.31 96 PHE A N 1
ATOM 718 C CA . PHE A 1 96 ? 8.162 -9.589 -4.793 1.00 88.31 96 PHE A CA 1
ATOM 719 C C . PHE A 1 96 ? 7.511 -8.769 -3.678 1.00 88.31 96 PHE A C 1
ATOM 721 O O . PHE A 1 96 ? 6.680 -7.900 -3.921 1.00 88.31 96 PHE A O 1
ATOM 728 N N . LEU A 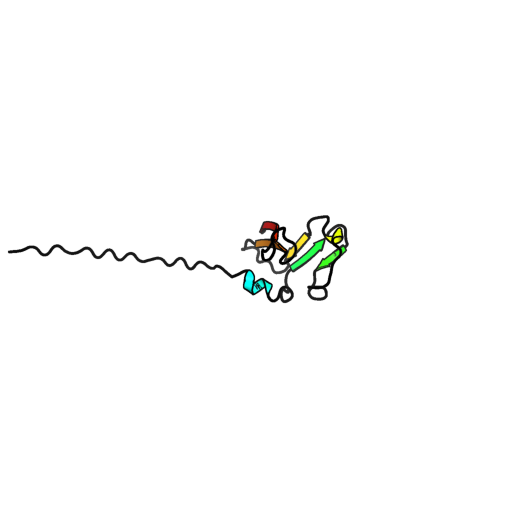1 97 ? 7.868 -9.059 -2.427 1.00 88.75 97 LEU A N 1
ATOM 729 C CA . LEU A 1 97 ? 7.327 -8.364 -1.260 1.00 88.75 97 LEU A CA 1
ATOM 730 C C . LEU A 1 97 ? 8.218 -7.170 -0.901 1.00 88.75 97 LEU A C 1
ATOM 732 O O . LEU A 1 97 ? 9.341 -7.367 -0.440 1.00 88.75 97 LEU A O 1
ATOM 736 N N . HIS A 1 98 ? 7.695 -5.950 -1.032 1.00 88.12 98 HIS A N 1
ATOM 737 C CA . HIS A 1 98 ? 8.394 -4.729 -0.618 1.00 88.12 98 HIS A CA 1
ATOM 738 C C . HIS A 1 98 ? 8.144 -4.372 0.844 1.00 88.12 98 HIS A C 1
ATOM 740 O O . HIS A 1 98 ? 9.062 -3.953 1.547 1.00 88.12 98 HIS A O 1
ATOM 746 N N . TRP A 1 99 ? 6.900 -4.505 1.308 1.00 89.38 99 TRP A N 1
ATOM 747 C CA . TRP A 1 99 ? 6.520 -4.050 2.642 1.00 89.38 99 TRP A CA 1
ATOM 748 C C . TRP A 1 99 ? 5.340 -4.841 3.197 1.00 89.38 99 TRP A C 1
ATOM 750 O O . TRP A 1 99 ? 4.409 -5.182 2.471 1.00 89.38 99 TRP A O 1
ATOM 760 N N . ILE A 1 100 ? 5.373 -5.121 4.500 1.00 91.69 100 ILE A N 1
ATOM 761 C CA . ILE A 1 100 ? 4.266 -5.737 5.227 1.00 91.69 100 ILE A CA 1
ATOM 762 C C . ILE A 1 100 ? 4.136 -5.107 6.610 1.00 91.69 100 ILE A C 1
ATOM 764 O O . ILE A 1 100 ? 5.114 -4.988 7.348 1.00 91.69 100 ILE A O 1
ATOM 768 N N . VAL A 1 101 ? 2.910 -4.738 6.970 1.00 90.62 101 VAL A N 1
ATOM 769 C CA . VAL A 1 101 ? 2.541 -4.311 8.322 1.00 90.62 101 VAL A CA 1
ATOM 770 C C . VAL A 1 101 ? 1.318 -5.104 8.736 1.00 90.62 101 VAL A C 1
ATOM 772 O O . VAL A 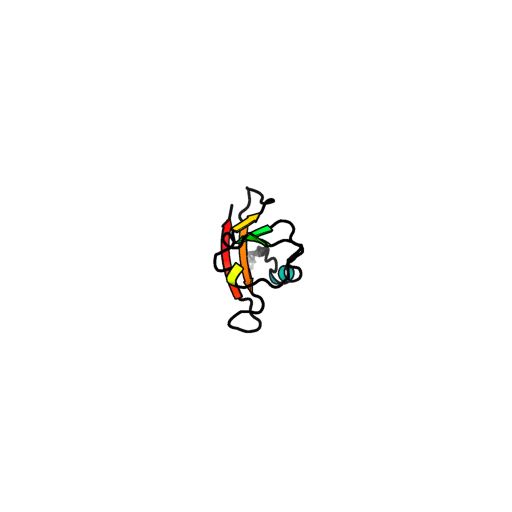1 101 ? 0.297 -5.068 8.056 1.00 90.62 101 VAL A O 1
ATOM 775 N N . ALA A 1 102 ? 1.423 -5.836 9.838 1.00 91.69 102 ALA A N 1
ATOM 776 C CA . ALA A 1 102 ? 0.340 -6.651 10.371 1.00 91.69 102 ALA A CA 1
ATOM 777 C C . ALA A 1 102 ? -0.222 -6.043 11.658 1.00 91.69 102 ALA A C 1
ATOM 779 O O . ALA A 1 102 ? 0.454 -5.263 12.329 1.00 91.69 102 ALA A O 1
ATOM 780 N N . ASN A 1 103 ? -1.429 -6.475 12.025 1.00 90.38 103 ASN A N 1
ATOM 781 C CA . ASN A 1 103 ? -2.113 -6.082 13.258 1.00 90.38 103 ASN A CA 1
ATOM 782 C C . ASN A 1 103 ? -2.332 -4.563 13.378 1.00 90.38 103 ASN A C 1
ATOM 784 O O . ASN A 1 103 ? -2.218 -4.006 14.467 1.00 90.38 103 ASN A O 1
ATOM 788 N N . VAL A 1 104 ? -2.646 -3.900 12.261 1.00 87.69 104 VAL A N 1
ATOM 789 C CA . VAL A 1 104 ? -3.110 -2.506 12.266 1.00 87.69 104 VAL A CA 1
ATOM 790 C C . VAL A 1 104 ? -4.522 -2.477 12.852 1.00 87.69 104 VAL A C 1
ATOM 792 O O . VAL A 1 104 ? -5.367 -3.261 12.415 1.00 87.69 104 VAL A O 1
ATOM 795 N N . ALA A 1 105 ? -4.746 -1.605 13.833 1.00 81.94 105 ALA A N 1
ATOM 796 C CA . ALA A 1 105 ? -6.004 -1.431 14.561 1.00 81.94 105 ALA A CA 1
ATOM 797 C C . ALA A 1 105 ? -6.550 -0.012 14.372 1.00 81.94 105 ALA A C 1
ATOM 799 O O . ALA A 1 105 ? -5.713 0.915 14.259 1.00 81.94 105 ALA A O 1
#

InterPro domains:
  IPR036610 PEBP-like superfamily [G3DSA:3.90.280.10] (18-105)
  IPR036610 PEBP-like superfamily [SSF49777] (14-104)

pLDDT: mean 71.99, std 14.91, range [39.31, 91.69]